Protein AF-A0A3B7MKJ9-F1 (afdb_monomer_lite)

Sequence (152 aa):
MIKIISVTDLSPLFNSGGRVRCEVSGMKNRIKIRQLQYENEAAQRLLEFLLQENVILKTRLAEALQETVFSADQMNTVEQYQEWLLQKDDVIGIMRQEAASLEKLLIKYMHDEGTMKMILHKQKKLRKDLKLLAIAFSDLRVKFNGFIETLY

Foldseek 3Di:
DDDDDDDDDDDPDDDPVPPVVVVVVVVVVVVVLVVLLVVLVVLLVLLVVLLVVLVVLVVLLVVLVVPFDDDPVLVVVSVVLVVVSVVLVVLSVVLNVLSVVLNVLSVVDDPDPVSVVVSVVSSVVSVVSSVVSVVVSVVSVVVSVVSSVVRD

Radius of gyration: 29.27 Å; chains: 1; bounding box: 54×33×111 Å

Secondary structure (DSSP, 8-state):
-PPP------------TTHHHHHHHHHHHHHHHHHHHHHHHHHHHHHHHHHHHHHHHHHHHHHHHHH-PPPHHHHHHHHHHHHHHHHHHHHHHHHHHHHHHHHHHHHT--S-HHHHHHHHHHHHHHHHHHHHHHHHHHHHHHHHHHHHHTT-

pLDDT: mean 84.41, std 19.38, range [30.38, 98.12]

Organism: NCBI:txid2315862

Structure (mmCIF, N/CA/C/O backbone):
data_AF-A0A3B7MKJ9-F1
#
_entry.id   AF-A0A3B7MKJ9-F1
#
loop_
_atom_site.group_PDB
_atom_site.id
_atom_site.type_symbol
_atom_site.label_atom_id
_atom_site.label_alt_id
_atom_site.label_comp_id
_atom_site.label_asym_id
_atom_site.label_entity_id
_atom_site.label_seq_id
_atom_site.pdbx_PDB_ins_code
_atom_site.Cartn_x
_atom_site.Cartn_y
_atom_site.Cartn_z
_atom_site.occupancy
_atom_site.B_iso_or_equiv
_atom_site.auth_seq_id
_atom_site.auth_comp_id
_atom_site.auth_asym_id
_atom_site.auth_atom_id
_atom_site.pdbx_PDB_model_num
ATOM 1 N N . MET A 1 1 ? 28.037 -23.347 -84.920 1.00 37.56 1 MET A N 1
ATOM 2 C CA . MET A 1 1 ? 28.860 -23.648 -83.728 1.00 37.56 1 MET A CA 1
ATOM 3 C C . MET A 1 1 ? 28.668 -22.529 -82.722 1.00 37.56 1 MET A C 1
ATOM 5 O O . MET A 1 1 ? 29.034 -21.402 -83.017 1.00 37.56 1 MET A O 1
ATOM 9 N N . ILE A 1 2 ? 28.037 -22.833 -81.590 1.00 30.38 2 ILE A N 1
ATOM 10 C CA . ILE A 1 2 ? 27.784 -21.906 -80.481 1.00 30.38 2 ILE A CA 1
ATOM 11 C C . ILE A 1 2 ? 28.906 -22.111 -79.457 1.00 30.38 2 ILE A C 1
ATOM 13 O O . ILE A 1 2 ? 29.168 -23.249 -79.072 1.00 30.38 2 ILE A O 1
ATOM 17 N N . LYS A 1 3 ? 29.572 -21.030 -79.032 1.00 39.53 3 LYS A N 1
ATOM 18 C CA . LYS A 1 3 ? 30.454 -21.024 -77.856 1.00 39.53 3 LYS A CA 1
ATOM 19 C C . LYS A 1 3 ? 29.703 -20.396 -76.685 1.00 39.53 3 LYS A C 1
ATOM 21 O O . LYS A 1 3 ? 29.189 -19.290 -76.802 1.00 39.53 3 LYS A O 1
ATOM 26 N N . ILE A 1 4 ? 29.660 -21.133 -75.581 1.00 42.09 4 ILE A N 1
ATOM 27 C CA . ILE A 1 4 ? 29.219 -20.696 -74.254 1.00 42.09 4 ILE A CA 1
ATOM 28 C C . ILE A 1 4 ? 30.455 -20.226 -73.478 1.00 42.09 4 ILE A C 1
ATOM 30 O O . ILE A 1 4 ? 31.492 -20.872 -73.595 1.00 42.09 4 ILE A O 1
ATOM 34 N N . ILE A 1 5 ? 30.308 -19.131 -72.723 1.00 37.97 5 ILE A N 1
ATOM 35 C CA . ILE A 1 5 ? 30.903 -18.696 -71.430 1.00 37.97 5 ILE A CA 1
ATOM 36 C C . ILE A 1 5 ? 30.362 -17.259 -71.252 1.00 37.97 5 ILE A C 1
ATOM 38 O O . ILE A 1 5 ? 30.298 -16.529 -72.233 1.00 37.97 5 ILE A O 1
ATOM 42 N N . SER A 1 6 ? 30.029 -16.698 -70.095 1.00 34.19 6 SER A N 1
ATOM 43 C CA . SER A 1 6 ? 29.599 -17.130 -68.765 1.00 34.19 6 SER A CA 1
ATOM 44 C C . SER A 1 6 ? 29.233 -15.822 -68.056 1.00 34.19 6 SER A C 1
ATOM 46 O O . SER A 1 6 ? 29.906 -14.810 -68.225 1.00 34.19 6 SER A O 1
ATOM 48 N N . VAL A 1 7 ? 28.160 -15.892 -67.279 1.00 50.09 7 VAL A N 1
ATOM 49 C CA . VAL A 1 7 ? 27.710 -14.995 -66.209 1.00 50.09 7 VAL A CA 1
ATOM 50 C C . VAL A 1 7 ? 28.829 -14.156 -65.571 1.00 50.09 7 VAL A C 1
ATOM 52 O O . VAL A 1 7 ? 29.629 -14.703 -64.822 1.00 50.09 7 VAL A O 1
ATOM 55 N N . THR A 1 8 ? 28.814 -12.842 -65.806 1.00 47.72 8 THR A N 1
ATOM 56 C CA . THR A 1 8 ? 29.167 -11.786 -64.836 1.00 47.72 8 THR A CA 1
ATOM 57 C C . THR A 1 8 ? 28.817 -10.427 -65.440 1.00 47.72 8 THR A C 1
ATOM 59 O O . THR A 1 8 ? 29.013 -10.221 -66.631 1.00 47.72 8 THR A O 1
ATOM 62 N N . ASP A 1 9 ? 28.311 -9.533 -64.595 1.00 43.19 9 ASP A N 1
ATOM 63 C CA . ASP A 1 9 ? 27.921 -8.145 -64.868 1.00 43.19 9 ASP A CA 1
ATOM 64 C C . ASP A 1 9 ? 26.561 -7.925 -65.531 1.00 43.19 9 ASP A C 1
ATOM 66 O O . ASP A 1 9 ? 26.420 -7.807 -66.742 1.00 43.19 9 ASP A O 1
ATOM 70 N N . LEU A 1 10 ? 25.544 -7.795 -64.676 1.00 44.00 10 LEU A N 1
ATOM 71 C CA . LEU A 1 10 ? 24.757 -6.562 -64.547 1.00 44.00 10 LEU A CA 1
ATOM 72 C C . LEU A 1 10 ? 23.690 -6.779 -63.472 1.00 44.00 10 LEU A C 1
ATOM 74 O O . LEU A 1 10 ? 22.650 -7.368 -63.751 1.00 44.00 10 LEU A O 1
ATOM 78 N N . SER A 1 11 ? 23.965 -6.319 -62.245 1.00 41.47 11 SER A N 1
ATOM 79 C CA . SER A 1 11 ? 22.997 -5.694 -61.316 1.00 41.47 11 SER A CA 1
ATOM 80 C C . SER A 1 11 ? 23.610 -5.529 -59.917 1.00 41.47 11 SER A C 1
ATOM 82 O O . SER A 1 11 ? 23.665 -6.501 -59.164 1.00 41.47 11 SER A O 1
ATOM 84 N N . PRO A 1 12 ? 24.005 -4.313 -59.497 1.00 50.56 12 PRO A N 1
ATOM 85 C CA . PRO A 1 12 ? 24.301 -4.014 -58.105 1.00 50.56 12 PRO A CA 1
ATOM 86 C C . PRO A 1 12 ? 23.132 -3.246 -57.477 1.00 50.56 12 PRO A C 1
ATOM 88 O O . PRO A 1 12 ? 23.280 -2.079 -57.146 1.00 50.56 12 PRO A O 1
ATOM 91 N N . LEU A 1 13 ? 21.949 -3.845 -57.322 1.00 42.44 13 LEU A N 1
ATOM 92 C CA . LEU A 1 13 ? 20.827 -3.171 -56.650 1.00 42.44 13 LEU A CA 1
ATOM 93 C C . LEU A 1 13 ? 19.868 -4.171 -56.005 1.00 42.44 13 LEU A C 1
ATOM 95 O O . LEU A 1 13 ? 18.736 -4.273 -56.432 1.00 42.44 13 LEU A O 1
ATOM 99 N N . PHE A 1 14 ? 20.280 -4.901 -54.970 1.00 43.56 14 PHE A N 1
ATOM 100 C CA . PHE A 1 14 ? 19.341 -5.382 -53.943 1.00 43.56 14 PHE A CA 1
ATOM 101 C C . PHE A 1 14 ? 20.122 -5.801 -52.695 1.00 43.56 14 PHE A C 1
ATOM 103 O O . PHE A 1 14 ? 20.454 -6.962 -52.489 1.00 43.56 14 PHE A O 1
ATOM 110 N N . ASN A 1 15 ? 20.427 -4.827 -51.837 1.00 46.09 15 ASN A N 1
ATOM 111 C CA . ASN A 1 15 ? 20.794 -5.103 -50.451 1.00 46.09 15 ASN A CA 1
ATOM 112 C C . ASN A 1 15 ? 20.144 -4.065 -49.524 1.00 46.09 15 ASN A C 1
ATOM 114 O O . ASN A 1 15 ? 20.783 -3.142 -49.030 1.00 46.09 15 ASN A O 1
ATOM 118 N N . SER A 1 16 ? 18.828 -4.190 -49.336 1.00 46.41 16 SER A N 1
ATOM 119 C CA . SER A 1 16 ? 18.010 -3.342 -48.451 1.00 46.41 16 SER A CA 1
ATOM 120 C C . SER A 1 16 ? 17.276 -4.137 -47.355 1.00 46.41 16 SER A C 1
ATOM 122 O O . SER A 1 16 ? 16.456 -3.583 -46.627 1.00 46.41 16 SER A O 1
ATOM 124 N N . GLY A 1 17 ? 17.604 -5.421 -47.156 1.00 43.38 17 GLY A N 1
ATOM 125 C CA . GLY A 1 17 ? 16.952 -6.281 -46.154 1.00 43.38 17 GLY A CA 1
ATOM 126 C C . GLY A 1 17 ? 17.436 -6.107 -44.704 1.00 43.38 17 GLY A C 1
ATOM 127 O O . GLY A 1 17 ? 16.746 -6.522 -43.774 1.00 43.38 17 GLY A O 1
ATOM 128 N N . GLY A 1 18 ? 18.605 -5.491 -44.486 1.00 41.00 18 GLY A N 1
ATOM 129 C CA . GLY A 1 18 ? 19.218 -5.367 -43.153 1.00 41.00 18 GLY A CA 1
ATOM 130 C C . GLY A 1 18 ? 18.791 -4.134 -42.348 1.00 41.00 18 GLY A C 1
ATOM 131 O O . GLY A 1 18 ? 18.750 -4.185 -41.121 1.00 41.00 18 GLY A O 1
ATOM 132 N N . ARG A 1 19 ? 18.434 -3.027 -43.014 1.00 41.12 19 ARG A N 1
ATOM 133 C CA . ARG A 1 19 ? 18.184 -1.737 -42.341 1.00 41.12 19 ARG A CA 1
ATOM 134 C C . ARG A 1 19 ? 16.771 -1.646 -41.736 1.00 41.12 19 ARG A C 1
ATOM 136 O O . ARG A 1 19 ? 16.610 -1.166 -40.620 1.00 41.12 19 ARG A O 1
ATOM 143 N N . VAL A 1 20 ? 15.774 -2.243 -42.395 1.00 49.28 20 VAL A N 1
ATOM 144 C CA . VAL A 1 20 ? 14.360 -2.221 -41.961 1.00 49.28 20 VAL A CA 1
ATOM 145 C C . VAL A 1 20 ? 14.120 -3.035 -40.678 1.00 49.28 20 VAL A C 1
ATOM 147 O O . VAL A 1 20 ? 13.295 -2.673 -39.841 1.00 49.28 20 VAL A O 1
ATOM 150 N N . ARG A 1 21 ? 14.863 -4.132 -40.464 1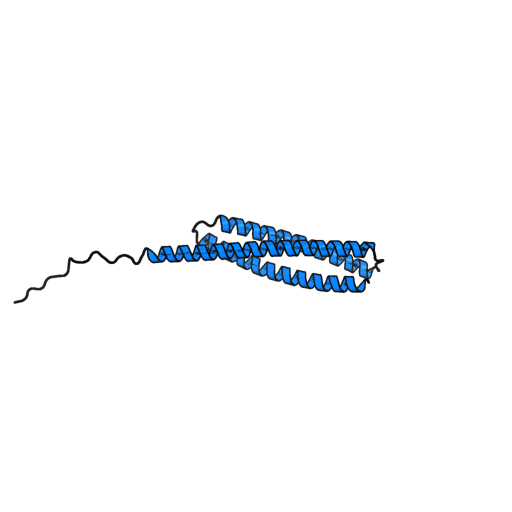.00 44.53 21 ARG A N 1
ATOM 151 C CA . ARG A 1 21 ? 14.653 -5.023 -39.307 1.00 44.53 21 ARG A CA 1
ATOM 152 C C . ARG A 1 21 ? 15.090 -4.379 -37.978 1.00 44.53 21 ARG A C 1
ATOM 154 O O . ARG A 1 21 ? 14.457 -4.617 -36.948 1.00 44.53 21 ARG A O 1
ATOM 161 N N . CYS A 1 22 ? 16.118 -3.529 -38.003 1.00 49.25 22 CYS A N 1
ATOM 162 C CA . CYS A 1 22 ? 16.617 -2.814 -36.823 1.00 49.25 22 CYS A CA 1
ATOM 163 C C . CYS A 1 22 ? 15.698 -1.652 -36.406 1.00 49.25 22 CYS A C 1
ATOM 165 O O . CYS A 1 22 ? 15.454 -1.459 -35.213 1.00 49.25 22 CYS A O 1
ATOM 167 N N . GLU A 1 23 ? 15.120 -0.929 -37.368 1.00 47.19 23 GLU A N 1
ATOM 168 C CA . GLU A 1 23 ? 14.218 0.204 -37.104 1.00 47.19 23 GLU A CA 1
ATOM 169 C C . GLU A 1 23 ? 12.887 -0.245 -36.478 1.00 47.19 23 GLU A C 1
ATOM 171 O O . GLU A 1 23 ? 12.421 0.338 -35.494 1.00 47.19 23 GLU A O 1
ATOM 176 N N . VAL A 1 24 ? 12.317 -1.354 -36.966 1.00 56.28 24 VAL A N 1
ATOM 177 C CA . VAL A 1 24 ? 11.072 -1.927 -36.423 1.00 56.28 24 VAL A CA 1
ATOM 178 C C . VAL A 1 24 ? 11.267 -2.464 -34.996 1.00 56.28 24 VAL A C 1
ATOM 180 O O . VAL A 1 24 ? 10.375 -2.333 -34.154 1.00 56.28 24 VAL A O 1
ATOM 183 N N . SER A 1 25 ? 12.435 -3.041 -34.691 1.00 59.81 25 SER A N 1
ATOM 184 C CA . SER A 1 25 ? 12.782 -3.512 -33.340 1.00 59.81 25 SER A CA 1
ATOM 185 C C . SER A 1 25 ? 12.908 -2.350 -32.341 1.00 59.81 25 SER A C 1
ATOM 187 O O . SER A 1 25 ? 12.345 -2.392 -31.243 1.00 59.81 25 SER A O 1
ATOM 189 N N . GLY A 1 26 ? 13.557 -1.255 -32.753 1.00 62.97 26 GLY A N 1
ATOM 190 C CA . GLY A 1 26 ? 13.694 -0.043 -31.943 1.00 62.97 26 GLY A CA 1
ATOM 191 C C . GLY A 1 26 ? 12.355 0.624 -31.606 1.00 62.97 26 GLY A C 1
ATOM 192 O O . GLY A 1 26 ? 12.141 1.018 -30.457 1.00 62.97 26 GLY A O 1
ATOM 193 N N . MET A 1 27 ? 11.421 0.705 -32.562 1.00 61.53 27 MET A N 1
ATOM 194 C CA . MET A 1 27 ? 10.082 1.268 -32.316 1.00 61.53 27 MET A CA 1
ATOM 195 C C . MET A 1 27 ? 9.252 0.424 -31.343 1.00 61.53 27 MET A C 1
ATOM 197 O O . MET A 1 27 ? 8.644 0.977 -30.424 1.00 61.53 27 MET A O 1
ATOM 201 N N . LYS A 1 28 ? 9.263 -0.909 -31.485 1.00 70.62 28 LYS A N 1
ATOM 202 C CA . LYS A 1 28 ? 8.544 -1.820 -30.575 1.00 70.62 28 LYS A CA 1
ATOM 203 C C . LYS A 1 28 ? 9.016 -1.674 -29.127 1.00 70.62 28 LYS A C 1
ATOM 205 O O . LYS A 1 28 ? 8.192 -1.642 -28.213 1.00 70.62 28 LYS A O 1
ATOM 210 N N . ASN A 1 29 ? 10.323 -1.517 -28.916 1.00 74.94 29 ASN A N 1
ATOM 211 C CA . ASN A 1 29 ? 10.882 -1.315 -27.579 1.00 74.94 29 ASN A CA 1
ATOM 212 C C . ASN A 1 29 ? 10.481 0.038 -26.981 1.00 74.94 29 ASN A C 1
ATOM 214 O O . ASN A 1 29 ? 10.122 0.092 -25.809 1.00 74.94 29 ASN A O 1
ATOM 218 N N . ARG A 1 30 ? 10.443 1.114 -27.777 1.00 76.38 30 ARG A N 1
ATOM 219 C CA . ARG A 1 30 ? 9.989 2.435 -27.301 1.00 76.38 30 ARG A CA 1
ATOM 220 C C . ARG A 1 30 ? 8.524 2.431 -26.864 1.00 76.38 30 ARG A C 1
ATOM 222 O O . ARG A 1 30 ? 8.212 2.979 -25.811 1.00 76.38 30 ARG A O 1
ATOM 229 N N . ILE A 1 31 ? 7.642 1.789 -27.632 1.00 81.44 31 ILE A N 1
ATOM 230 C CA . ILE A 1 31 ? 6.221 1.642 -27.270 1.00 81.44 31 ILE A CA 1
ATOM 231 C C . ILE A 1 31 ? 6.090 0.847 -25.965 1.00 81.44 31 ILE A C 1
ATOM 233 O O . ILE A 1 31 ? 5.366 1.247 -25.057 1.00 81.44 31 ILE A O 1
ATOM 237 N N . LYS A 1 32 ? 6.848 -0.246 -25.839 1.00 86.50 32 LYS A N 1
ATOM 238 C CA . LYS A 1 32 ? 6.842 -1.093 -24.645 1.00 86.50 32 LYS A CA 1
ATOM 239 C C . LYS A 1 32 ? 7.351 -0.365 -23.398 1.00 86.50 32 LYS A C 1
ATOM 241 O O . LYS A 1 32 ? 6.766 -0.534 -22.337 1.00 86.50 32 LYS A O 1
ATOM 246 N N . ILE A 1 33 ? 8.396 0.453 -23.510 1.00 87.44 33 ILE A N 1
ATOM 247 C CA . ILE A 1 33 ? 8.899 1.262 -22.388 1.00 87.44 33 ILE A CA 1
ATOM 248 C C . ILE A 1 33 ? 7.866 2.299 -21.952 1.00 87.44 33 ILE A C 1
ATOM 250 O O . ILE A 1 33 ? 7.598 2.392 -20.759 1.00 87.44 33 ILE A O 1
ATOM 254 N N . ARG A 1 34 ? 7.229 3.012 -22.891 1.00 89.06 34 ARG A N 1
ATOM 255 C CA . ARG A 1 34 ? 6.150 3.952 -22.541 1.00 89.06 34 ARG A CA 1
ATOM 256 C C . ARG A 1 34 ? 5.008 3.257 -21.814 1.00 89.06 34 ARG A C 1
ATOM 258 O O . ARG A 1 34 ? 4.539 3.756 -20.801 1.00 89.06 34 ARG A O 1
ATOM 265 N N . GLN A 1 35 ? 4.601 2.081 -22.289 1.00 92.00 35 GLN A N 1
ATOM 266 C CA . GLN A 1 35 ? 3.580 1.287 -21.611 1.00 92.00 35 GLN A CA 1
ATOM 267 C C . GLN A 1 35 ? 3.983 0.963 -20.163 1.00 92.00 35 GLN A C 1
ATOM 269 O O . GLN A 1 35 ? 3.181 1.119 -19.249 1.00 92.00 35 GLN A O 1
ATOM 274 N N . LEU A 1 36 ? 5.234 0.553 -19.937 1.00 93.12 36 LEU A N 1
ATOM 275 C CA . LEU A 1 36 ? 5.739 0.266 -18.592 1.00 93.12 36 LEU A CA 1
ATOM 276 C C . LEU A 1 36 ? 5.794 1.519 -17.706 1.00 93.12 36 LEU A C 1
ATOM 278 O O . LEU A 1 36 ? 5.507 1.417 -16.518 1.00 93.12 36 LEU A O 1
ATOM 282 N N . GLN A 1 37 ? 6.118 2.684 -18.272 1.00 93.38 37 GLN A N 1
ATOM 283 C CA . GLN A 1 37 ? 6.074 3.965 -17.561 1.00 93.38 37 GLN A CA 1
ATOM 284 C C . GLN A 1 37 ? 4.649 4.291 -17.108 1.00 93.38 37 GLN A C 1
ATOM 286 O O . GLN A 1 37 ? 4.432 4.476 -15.915 1.00 93.38 37 GLN A O 1
ATOM 291 N N . TYR A 1 38 ? 3.669 4.240 -18.015 1.00 95.00 38 TYR A N 1
ATOM 292 C CA . TYR A 1 38 ? 2.266 4.494 -17.670 1.00 95.00 38 TYR A CA 1
ATOM 293 C C . TYR A 1 38 ? 1.739 3.549 -16.592 1.00 95.00 38 TYR A C 1
ATOM 295 O O . TYR A 1 38 ? 1.007 3.961 -15.692 1.00 95.00 38 TYR A O 1
ATOM 303 N N . GLU A 1 39 ? 2.104 2.272 -16.662 1.00 95.25 39 GLU A N 1
ATOM 304 C CA . GLU A 1 39 ? 1.709 1.312 -15.639 1.00 95.25 39 GLU A CA 1
ATOM 305 C C . GLU A 1 39 ? 2.389 1.567 -14.292 1.00 95.25 39 GLU A C 1
ATOM 307 O O . GLU A 1 39 ? 1.750 1.402 -13.255 1.00 95.25 39 GLU A O 1
ATOM 312 N N . ASN A 1 40 ? 3.666 1.956 -14.286 1.00 96.25 40 ASN A N 1
ATOM 313 C CA . ASN A 1 40 ? 4.374 2.296 -13.054 1.00 96.25 40 ASN A CA 1
ATOM 314 C C . ASN A 1 40 ? 3.801 3.569 -12.410 1.00 96.25 40 ASN A C 1
ATOM 316 O O . ASN A 1 40 ? 3.609 3.613 -11.199 1.00 96.25 40 ASN A O 1
ATOM 320 N N . GLU A 1 41 ? 3.439 4.569 -13.212 1.00 96.06 41 GLU A N 1
ATOM 321 C CA . GLU A 1 41 ? 2.726 5.755 -12.731 1.00 96.06 41 GLU A CA 1
ATOM 322 C C . GLU A 1 41 ? 1.346 5.393 -12.157 1.00 96.06 41 GLU A C 1
ATOM 324 O O . GLU A 1 41 ? 0.948 5.892 -11.105 1.00 96.06 41 GLU A O 1
ATOM 329 N N . ALA A 1 42 ? 0.599 4.502 -12.819 1.00 96.75 42 ALA A N 1
ATOM 330 C CA . ALA A 1 42 ? -0.683 4.018 -12.306 1.00 96.75 42 ALA A CA 1
ATOM 331 C C . ALA A 1 42 ? -0.520 3.264 -10.976 1.00 96.75 42 ALA A C 1
ATOM 333 O O . ALA A 1 42 ? -1.317 3.458 -10.059 1.00 96.75 42 ALA A O 1
ATOM 334 N N . ALA A 1 43 ? 0.535 2.457 -10.851 1.00 97.50 43 ALA A N 1
ATOM 335 C CA . ALA A 1 43 ? 0.912 1.795 -9.609 1.00 97.50 43 ALA A CA 1
ATOM 336 C C . ALA A 1 43 ? 1.212 2.797 -8.485 1.00 97.50 43 ALA A C 1
ATOM 338 O O . ALA A 1 43 ? 0.703 2.639 -7.378 1.00 97.50 43 ALA A O 1
ATOM 339 N N . GLN A 1 44 ? 1.988 3.847 -8.763 1.00 97.44 44 GLN A N 1
ATOM 340 C CA . GLN A 1 44 ? 2.285 4.900 -7.788 1.00 97.44 44 GLN A CA 1
ATOM 341 C C . GLN A 1 44 ? 1.016 5.620 -7.321 1.00 97.44 44 GLN A C 1
ATOM 343 O O . GLN A 1 44 ? 0.840 5.815 -6.120 1.00 97.44 44 GLN A O 1
ATOM 348 N N . ARG A 1 45 ? 0.103 5.954 -8.243 1.00 98.06 45 ARG A N 1
ATOM 349 C CA . ARG A 1 45 ? -1.194 6.559 -7.894 1.00 98.06 45 ARG A CA 1
ATOM 350 C C . ARG A 1 45 ? -2.041 5.644 -7.013 1.00 98.06 45 ARG A C 1
ATOM 352 O O . ARG A 1 45 ? -2.636 6.117 -6.052 1.00 98.06 45 ARG A O 1
ATOM 359 N N . LEU A 1 46 ? -2.078 4.344 -7.311 1.00 97.50 46 LEU A N 1
ATOM 360 C CA . LEU A 1 46 ? -2.796 3.375 -6.482 1.00 97.50 46 LEU A CA 1
ATOM 361 C C . LEU A 1 46 ? -2.192 3.272 -5.075 1.00 97.50 46 LEU A C 1
ATOM 363 O O . LEU A 1 46 ? -2.932 3.237 -4.101 1.00 97.50 46 LEU A O 1
ATOM 367 N N . LEU A 1 47 ? -0.863 3.239 -4.955 1.00 98.06 47 LEU A N 1
ATOM 368 C CA . LEU A 1 47 ? -0.190 3.199 -3.653 1.00 98.06 47 LEU A CA 1
ATOM 369 C C . LEU A 1 47 ? -0.473 4.452 -2.819 1.00 98.06 47 LEU A C 1
ATOM 371 O O . LEU A 1 47 ? -0.684 4.340 -1.617 1.00 98.06 47 LEU A O 1
ATOM 375 N N . GLU A 1 48 ? -0.502 5.626 -3.451 1.00 97.81 48 GLU A N 1
ATOM 376 C CA . GLU A 1 48 ? -0.866 6.878 -2.784 1.00 97.81 48 GLU A CA 1
ATOM 377 C C . GLU A 1 48 ? -2.324 6.853 -2.308 1.00 97.81 48 GLU A C 1
ATOM 379 O O . GLU A 1 48 ? -2.601 7.180 -1.159 1.00 97.81 48 GLU A O 1
ATOM 384 N N . PHE A 1 49 ? -3.246 6.378 -3.150 1.00 97.50 49 PHE A N 1
ATOM 385 C CA . PHE A 1 49 ? -4.643 6.185 -2.760 1.00 97.50 49 PHE A CA 1
ATOM 386 C C . PHE A 1 49 ? -4.780 5.245 -1.552 1.00 97.50 49 PHE A C 1
ATOM 388 O O . PHE A 1 49 ? -5.458 5.579 -0.585 1.00 97.50 49 PHE A O 1
ATOM 395 N N . LEU A 1 50 ? -4.105 4.090 -1.569 1.00 97.88 50 LEU A N 1
ATOM 396 C CA . LEU A 1 50 ? -4.143 3.135 -0.456 1.00 97.88 50 LEU A CA 1
ATOM 397 C C . LEU A 1 50 ? -3.567 3.726 0.837 1.00 97.88 50 LEU A C 1
ATOM 399 O O . LEU A 1 50 ? -4.073 3.437 1.917 1.00 97.88 50 LEU A O 1
ATOM 403 N N . LEU A 1 51 ? -2.531 4.563 0.736 1.00 97.50 51 LEU A N 1
ATOM 404 C CA . LEU A 1 51 ? -1.965 5.260 1.887 1.00 97.50 51 LEU A CA 1
ATOM 405 C C . LEU A 1 51 ? -2.971 6.243 2.495 1.00 97.50 51 LEU A C 1
ATOM 407 O O . LEU A 1 51 ? -3.150 6.26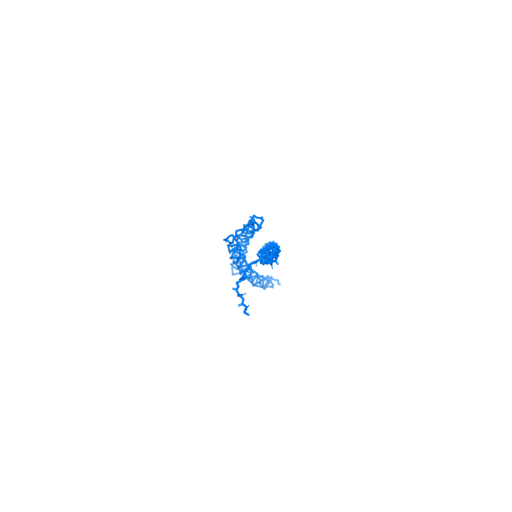4 3.710 1.00 97.50 51 LEU A O 1
ATOM 411 N N . GLN A 1 52 ? -3.643 7.031 1.655 1.00 98.00 52 GLN A N 1
ATOM 412 C CA . GLN A 1 52 ? -4.665 7.983 2.094 1.00 98.00 52 GLN A CA 1
ATOM 413 C C . GLN A 1 52 ? -5.849 7.271 2.749 1.00 98.00 52 GLN A C 1
ATOM 415 O O . GLN A 1 52 ? -6.266 7.656 3.839 1.00 98.00 52 GLN A O 1
ATOM 420 N N . GLU A 1 53 ? -6.335 6.186 2.146 1.00 97.31 53 GLU A N 1
ATOM 421 C CA . GLU A 1 53 ? -7.375 5.352 2.753 1.00 97.31 53 GLU A CA 1
ATOM 422 C C . GLU A 1 53 ? -6.922 4.790 4.108 1.00 97.31 53 GLU A C 1
ATOM 424 O O . GLU A 1 53 ? -7.698 4.788 5.058 1.00 97.31 53 GLU A O 1
ATOM 429 N N . ASN A 1 54 ? -5.663 4.352 4.241 1.00 97.75 54 ASN A N 1
ATOM 430 C CA . ASN A 1 54 ? -5.138 3.855 5.516 1.00 97.75 54 ASN A CA 1
ATOM 431 C C . ASN A 1 54 ? -5.155 4.950 6.594 1.00 97.75 54 ASN A C 1
ATOM 433 O O . ASN A 1 54 ? -5.569 4.716 7.728 1.00 97.75 54 ASN A O 1
ATOM 437 N N . VAL A 1 55 ? -4.761 6.175 6.230 1.00 98.12 55 VAL A N 1
ATOM 438 C CA . VAL A 1 55 ? -4.860 7.339 7.121 1.00 98.12 55 VAL A CA 1
ATOM 439 C C . VAL A 1 55 ? -6.303 7.561 7.572 1.00 98.12 55 VAL A C 1
ATOM 441 O O . VAL A 1 55 ? -6.530 7.692 8.770 1.00 98.12 55 VAL A O 1
ATOM 444 N N . ILE A 1 56 ? -7.274 7.508 6.657 1.00 97.88 56 ILE A N 1
ATOM 445 C CA . ILE A 1 56 ? -8.698 7.653 6.991 1.00 97.88 56 ILE A CA 1
ATOM 446 C C . ILE A 1 56 ? -9.152 6.571 7.983 1.00 97.88 56 ILE A C 1
ATOM 448 O O . ILE A 1 56 ? -9.833 6.887 8.958 1.00 97.88 56 ILE A O 1
ATOM 452 N N . LEU A 1 57 ? -8.766 5.305 7.785 1.00 97.88 57 LEU A N 1
ATOM 453 C CA . LEU A 1 57 ? -9.121 4.223 8.714 1.00 97.88 57 LEU A CA 1
ATOM 454 C C . LEU A 1 57 ? -8.514 4.430 10.107 1.00 97.88 57 LEU A C 1
ATOM 456 O O . LEU A 1 57 ? -9.207 4.244 11.106 1.00 97.88 57 LEU A O 1
ATOM 460 N N . LYS A 1 58 ? -7.252 4.868 10.188 1.00 98.00 58 LYS A N 1
ATOM 461 C CA . LYS A 1 58 ? -6.601 5.197 11.467 1.00 98.00 58 LYS A CA 1
ATOM 462 C C . LYS A 1 58 ? -7.291 6.357 12.179 1.00 98.00 58 LYS A C 1
ATOM 464 O O . LYS A 1 58 ? -7.499 6.278 13.386 1.00 98.00 58 LYS A O 1
ATOM 469 N N . THR A 1 59 ? -7.682 7.399 11.444 1.00 97.56 59 THR A N 1
ATOM 470 C CA . THR A 1 59 ? -8.440 8.525 12.003 1.00 97.56 59 THR A CA 1
ATOM 471 C C . THR A 1 59 ? -9.776 8.057 12.570 1.00 97.56 59 THR A C 1
ATOM 473 O O . THR A 1 59 ? -10.058 8.327 13.731 1.00 97.56 59 THR A O 1
ATOM 476 N N . ARG A 1 60 ? -10.543 7.261 11.815 1.00 96.50 60 ARG A N 1
ATOM 477 C CA . ARG A 1 60 ? -11.825 6.712 12.288 1.00 96.50 60 ARG A CA 1
ATOM 478 C C . ARG A 1 60 ? -11.673 5.823 13.522 1.00 96.50 60 ARG A C 1
ATOM 480 O O . ARG A 1 60 ? -12.523 5.844 14.404 1.00 96.50 60 ARG A O 1
ATOM 487 N N . LEU A 1 61 ? -10.595 5.043 13.602 1.00 96.19 61 LEU A N 1
ATOM 488 C CA . LEU A 1 61 ? -10.309 4.228 14.784 1.00 96.19 61 LEU A CA 1
ATOM 489 C C . LEU A 1 61 ? -9.998 5.098 16.009 1.00 96.19 61 LEU A C 1
ATOM 491 O O . LEU A 1 61 ? -10.429 4.781 17.114 1.00 96.19 61 LEU A O 1
ATOM 495 N N . ALA A 1 62 ? -9.268 6.199 15.812 1.00 95.75 62 ALA A N 1
ATOM 496 C CA . ALA A 1 62 ? -8.967 7.159 16.868 1.00 95.75 62 ALA A CA 1
ATOM 497 C C . ALA A 1 62 ? -10.217 7.919 17.344 1.00 95.75 62 ALA A C 1
ATOM 499 O O . ALA A 1 62 ? -10.352 8.157 18.540 1.00 95.75 62 ALA A O 1
ATOM 500 N N . GLU A 1 63 ? -11.131 8.265 16.435 1.00 94.69 63 GLU A N 1
ATOM 501 C CA . GLU A 1 63 ? -12.434 8.861 16.764 1.00 94.69 63 GLU A CA 1
ATOM 502 C C . GLU A 1 63 ? -13.289 7.889 17.588 1.00 94.69 63 GLU A C 1
ATOM 504 O O . GLU A 1 63 ? -13.742 8.237 18.676 1.00 94.69 63 GLU A O 1
ATOM 509 N N . ALA A 1 64 ? -13.410 6.630 17.151 1.00 92.81 64 ALA A N 1
ATOM 510 C CA . ALA A 1 64 ? -14.151 5.607 17.890 1.00 92.81 64 ALA A CA 1
ATOM 511 C C . ALA A 1 64 ? -13.609 5.410 19.319 1.00 92.81 64 ALA A C 1
ATOM 513 O O . ALA A 1 64 ? -14.389 5.279 20.262 1.00 92.81 64 ALA A O 1
ATOM 514 N N . LEU A 1 65 ? -12.279 5.452 19.489 1.00 92.69 65 LEU A N 1
ATOM 515 C CA . LEU A 1 65 ? -11.607 5.399 20.793 1.00 92.69 65 LEU A CA 1
ATOM 516 C C . LEU A 1 65 ? -11.957 6.569 21.726 1.00 92.69 65 LEU A C 1
ATOM 518 O O . LEU A 1 65 ? -11.876 6.413 22.942 1.00 92.69 65 LEU A O 1
ATOM 522 N N . GLN A 1 66 ? -12.314 7.732 21.181 1.00 92.00 66 GLN A N 1
ATOM 523 C CA . GLN A 1 66 ? -12.695 8.908 21.968 1.00 92.00 66 GLN A CA 1
ATOM 524 C C . GLN A 1 66 ? -14.180 8.900 22.343 1.00 92.00 66 GLN A C 1
ATOM 526 O O . GLN A 1 66 ? -14.542 9.396 23.408 1.00 92.00 66 GLN A O 1
ATOM 531 N N . GLU A 1 67 ? -15.032 8.353 21.476 1.00 89.19 67 GLU A N 1
ATOM 532 C CA . GLU A 1 67 ? -16.491 8.421 21.616 1.00 89.19 67 GLU A CA 1
ATOM 533 C C . GLU A 1 67 ? -17.096 7.222 22.362 1.00 89.19 67 GLU A C 1
ATOM 535 O O . GLU A 1 67 ? -18.195 7.331 22.905 1.00 89.19 67 GLU A O 1
ATOM 540 N N . THR A 1 68 ? -16.396 6.083 22.410 1.00 87.62 68 THR A N 1
ATOM 541 C CA . THR A 1 68 ? -16.956 4.808 22.889 1.00 87.62 68 THR A CA 1
ATOM 542 C C . THR A 1 68 ? -16.207 4.266 24.106 1.00 87.62 68 THR A C 1
ATOM 544 O O . THR A 1 68 ? -14.983 4.336 24.193 1.00 87.62 68 THR A O 1
ATOM 547 N N . VAL A 1 69 ? -16.938 3.665 25.052 1.00 88.62 69 VAL A N 1
ATOM 548 C CA . VAL A 1 69 ? -16.343 2.875 26.142 1.00 88.62 69 VAL A CA 1
ATOM 549 C C . VAL A 1 69 ? -16.211 1.428 25.681 1.00 88.62 69 VAL A C 1
ATOM 551 O O . VAL A 1 69 ? -17.210 0.759 25.424 1.00 88.62 69 VAL A O 1
ATOM 554 N N . PHE A 1 70 ? -14.979 0.937 25.591 1.00 90.19 70 PHE A N 1
ATOM 555 C CA . PHE A 1 70 ? -14.687 -0.406 25.096 1.00 90.19 70 PHE A CA 1
ATOM 556 C C . PHE A 1 70 ? -14.689 -1.427 26.233 1.00 90.19 70 PHE A C 1
ATOM 558 O O . PHE A 1 70 ? -14.099 -1.212 27.293 1.00 90.19 70 PHE A O 1
ATOM 565 N N . SER A 1 71 ? -15.305 -2.582 25.989 1.00 91.94 71 SER A N 1
ATOM 566 C CA . SER A 1 71 ? -15.014 -3.788 26.769 1.00 91.94 71 SER A CA 1
ATOM 567 C C . SER A 1 71 ? -13.587 -4.279 26.493 1.00 91.94 71 SER A C 1
ATOM 569 O O . SER A 1 71 ? -12.982 -3.926 25.479 1.00 91.94 71 SER A O 1
ATOM 571 N N . ALA A 1 72 ? -13.050 -5.136 27.366 1.00 91.75 72 ALA A N 1
ATOM 572 C CA . ALA A 1 72 ? -11.709 -5.701 27.191 1.00 91.75 72 ALA A CA 1
ATOM 573 C C . ALA A 1 72 ? -11.544 -6.425 25.838 1.00 91.75 72 ALA A C 1
ATOM 575 O O . ALA A 1 72 ? -10.533 -6.250 25.161 1.00 91.75 72 ALA A O 1
ATOM 576 N N . ASP A 1 73 ? -12.561 -7.172 25.400 1.00 91.06 73 ASP A N 1
ATOM 577 C CA . ASP A 1 73 ? -12.529 -7.894 24.123 1.00 91.06 73 ASP A CA 1
ATOM 578 C C . ASP A 1 73 ? -12.552 -6.946 22.913 1.00 91.06 73 ASP A C 1
ATOM 580 O O . ASP A 1 73 ? -11.839 -7.157 21.925 1.00 91.06 73 ASP A O 1
ATOM 584 N N . GLN A 1 74 ? -13.328 -5.861 22.989 1.00 92.12 74 GLN A N 1
ATOM 585 C CA . GLN A 1 74 ? -13.334 -4.846 21.935 1.00 92.12 74 GLN A CA 1
ATOM 586 C C . GLN A 1 74 ? -12.016 -4.063 21.912 1.00 92.12 74 GLN A C 1
ATOM 588 O O . GLN A 1 74 ? -11.525 -3.753 20.830 1.00 92.12 74 GLN A O 1
ATOM 593 N N . MET A 1 75 ? -11.402 -3.804 23.071 1.00 94.50 75 MET A N 1
ATOM 594 C CA . MET A 1 75 ? -10.095 -3.146 23.152 1.00 94.50 75 MET A CA 1
ATOM 595 C C . MET A 1 75 ? -9.000 -3.983 22.477 1.00 94.50 75 MET A C 1
ATOM 597 O O . MET A 1 75 ? -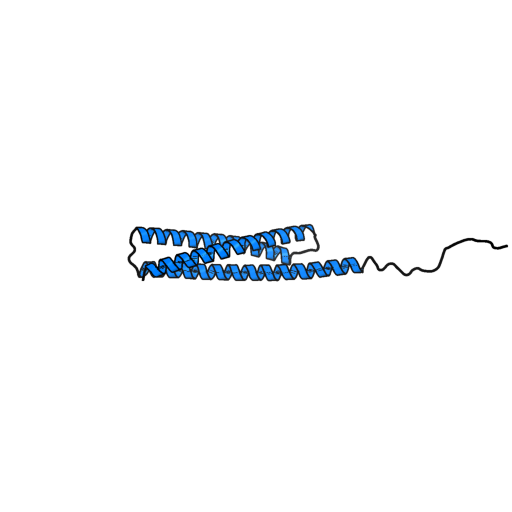8.261 -3.463 21.645 1.00 94.50 75 MET A O 1
ATOM 601 N N . ASN A 1 76 ? -8.971 -5.298 22.722 1.00 94.44 76 ASN A N 1
ATOM 602 C CA . ASN A 1 76 ? -8.064 -6.215 22.017 1.00 94.44 76 ASN A CA 1
ATOM 603 C C . ASN A 1 76 ? -8.257 -6.153 20.491 1.00 94.44 76 ASN A C 1
ATOM 605 O O . ASN A 1 76 ? -7.301 -6.218 19.717 1.00 94.44 76 ASN A O 1
ATOM 609 N N . THR A 1 77 ? -9.507 -6.010 20.046 1.00 94.75 77 THR A N 1
ATOM 610 C CA . THR A 1 77 ? -9.837 -5.877 18.621 1.00 94.75 77 THR A CA 1
ATOM 611 C C . THR A 1 77 ? -9.329 -4.548 18.049 1.00 94.75 77 THR A C 1
ATOM 613 O O . THR A 1 77 ? -8.790 -4.523 16.942 1.00 94.75 77 THR A O 1
ATOM 616 N N . VAL A 1 78 ? -9.438 -3.448 18.801 1.00 95.94 78 VAL A N 1
ATOM 617 C CA . VAL A 1 78 ? -8.878 -2.144 18.412 1.00 95.94 78 VAL A CA 1
ATOM 618 C C . VAL A 1 78 ? -7.362 -2.217 18.258 1.00 95.94 78 VAL A C 1
ATOM 620 O O . VAL A 1 78 ? -6.840 -1.782 17.231 1.00 95.94 78 VAL A O 1
ATOM 623 N N . GLU A 1 79 ? -6.657 -2.795 19.231 1.00 95.81 79 GLU A N 1
ATOM 624 C CA . GLU A 1 79 ? -5.199 -2.970 19.171 1.00 95.81 79 GLU A CA 1
ATOM 625 C C . GLU A 1 79 ? -4.784 -3.794 17.947 1.00 95.81 79 GLU A C 1
ATOM 627 O O . GLU A 1 79 ? -3.853 -3.432 17.224 1.00 95.81 79 GLU A O 1
ATOM 632 N N . GLN A 1 80 ? -5.532 -4.856 17.641 1.00 97.12 80 GLN A N 1
ATOM 633 C CA . GLN A 1 80 ? -5.300 -5.655 16.442 1.00 97.12 80 GLN A CA 1
ATOM 634 C C . GLN A 1 80 ? -5.479 -4.841 15.149 1.00 97.12 80 GLN A C 1
ATOM 636 O O . GLN A 1 80 ? -4.672 -4.975 14.225 1.00 97.12 80 GLN A O 1
ATOM 641 N N . TYR A 1 81 ? -6.498 -3.979 15.066 1.00 97.44 81 TYR A N 1
ATOM 642 C CA . TYR A 1 81 ? -6.660 -3.088 13.916 1.00 97.44 81 TYR A CA 1
ATOM 643 C C . TYR A 1 81 ? -5.532 -2.060 13.812 1.00 97.44 81 TYR A C 1
ATOM 645 O O . TYR A 1 81 ? -5.059 -1.819 12.702 1.00 97.44 81 TYR A O 1
ATOM 653 N N . GLN A 1 82 ? -5.068 -1.489 14.927 1.00 96.75 82 GLN A N 1
ATOM 654 C CA . GLN A 1 82 ? -3.916 -0.581 14.920 1.00 96.75 82 GLN A CA 1
ATOM 655 C C . GLN A 1 82 ? -2.676 -1.270 14.342 1.00 96.75 82 GLN A C 1
ATOM 657 O O . GLN A 1 82 ? -2.058 -0.740 13.419 1.00 96.75 82 GLN A O 1
ATOM 662 N N . GLU A 1 83 ? -2.371 -2.481 14.810 1.00 97.69 83 GLU A N 1
ATOM 663 C CA . GLU A 1 83 ? -1.250 -3.281 14.313 1.00 97.69 83 GLU A CA 1
ATOM 664 C C . GLU A 1 83 ? -1.381 -3.565 12.807 1.00 97.69 83 GLU A C 1
ATOM 666 O O . GLU A 1 83 ? -0.451 -3.336 12.032 1.00 97.69 83 GLU A O 1
ATOM 671 N N . TRP A 1 84 ? -2.556 -4.002 12.342 1.00 97.81 84 TRP A N 1
ATOM 672 C CA . TRP A 1 84 ? -2.769 -4.261 10.915 1.00 97.81 84 TRP A CA 1
ATOM 673 C C . TRP A 1 84 ? -2.636 -3.011 10.044 1.00 97.81 84 TRP A C 1
ATOM 675 O O . TRP A 1 84 ? -2.128 -3.112 8.924 1.00 97.81 84 TRP A O 1
ATOM 685 N N . LEU A 1 85 ? -3.091 -1.852 10.523 1.00 97.50 85 LEU A N 1
ATOM 686 C CA . LEU A 1 85 ? -2.987 -0.585 9.797 1.00 97.50 85 LEU A CA 1
ATOM 687 C C . LEU A 1 85 ? -1.527 -0.112 9.713 1.00 97.50 85 LEU A C 1
ATOM 689 O O . LEU A 1 85 ? -1.097 0.298 8.632 1.00 97.50 85 LEU A O 1
ATOM 693 N N . LEU A 1 86 ? -0.746 -0.263 10.789 1.0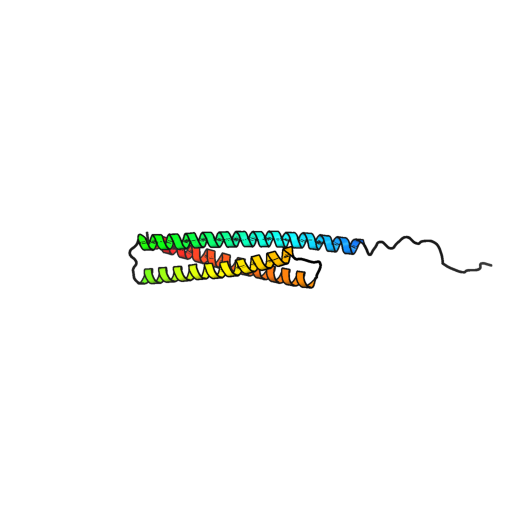0 97.50 86 LEU A N 1
ATOM 694 C CA . LEU A 1 86 ? 0.698 0.011 10.795 1.00 97.50 86 LEU A CA 1
ATOM 695 C C . LEU A 1 86 ? 1.446 -0.895 9.811 1.00 97.50 86 LEU A C 1
ATOM 697 O O . LEU A 1 86 ? 2.172 -0.411 8.944 1.00 97.50 86 LEU A O 1
ATOM 701 N N . GLN A 1 87 ? 1.178 -2.202 9.841 1.00 96.94 87 GLN A N 1
ATOM 702 C CA . GLN A 1 87 ? 1.765 -3.142 8.882 1.00 96.94 87 GLN A CA 1
ATOM 703 C C . GLN A 1 87 ? 1.431 -2.778 7.427 1.00 96.94 87 GLN A C 1
ATOM 705 O O . GLN A 1 87 ? 2.229 -3.016 6.517 1.00 96.94 87 GLN A O 1
ATOM 710 N N . LYS A 1 88 ? 0.243 -2.216 7.165 1.00 96.75 88 LYS A N 1
ATOM 711 C CA . LYS A 1 88 ? -0.125 -1.756 5.819 1.00 96.75 88 LYS A CA 1
ATOM 712 C C . LYS A 1 88 ? 0.671 -0.526 5.398 1.00 96.75 88 LYS A C 1
ATOM 714 O O . LYS A 1 88 ? 1.067 -0.484 4.234 1.00 96.75 88 LYS A O 1
ATOM 719 N N . ASP A 1 89 ? 0.956 0.413 6.299 1.00 97.31 89 ASP A N 1
ATOM 720 C CA . ASP A 1 89 ? 1.838 1.547 5.996 1.00 97.31 89 ASP A CA 1
ATOM 721 C C . ASP A 1 89 ? 3.237 1.074 5.596 1.00 97.31 89 ASP A C 1
ATOM 723 O O . ASP A 1 89 ? 3.764 1.522 4.576 1.00 97.31 89 ASP A O 1
ATOM 727 N N . ASP A 1 90 ? 3.800 0.117 6.337 1.00 97.25 90 ASP A N 1
ATOM 728 C CA . ASP A 1 90 ? 5.125 -0.438 6.053 1.00 97.25 90 ASP A CA 1
ATOM 729 C C . ASP A 1 90 ? 5.173 -1.103 4.676 1.00 97.25 90 ASP A C 1
ATOM 731 O O . ASP A 1 90 ? 6.049 -0.814 3.853 1.00 97.25 90 ASP A O 1
ATOM 735 N N . VAL A 1 91 ? 4.194 -1.965 4.381 1.00 97.31 91 VAL A N 1
ATOM 736 C CA . VAL A 1 91 ? 4.107 -2.650 3.085 1.00 97.31 91 VAL A CA 1
ATOM 737 C C . VAL A 1 91 ? 3.921 -1.645 1.947 1.00 97.31 91 VAL A C 1
ATOM 739 O O . VAL A 1 91 ? 4.616 -1.741 0.933 1.00 97.31 91 VAL A O 1
ATOM 742 N N . ILE A 1 92 ? 3.038 -0.652 2.104 1.00 97.44 92 ILE A N 1
ATOM 743 C CA . ILE A 1 92 ? 2.857 0.420 1.113 1.00 97.44 92 ILE A CA 1
ATOM 744 C C . ILE A 1 92 ? 4.173 1.184 0.918 1.00 97.44 92 ILE A C 1
ATOM 746 O O . ILE A 1 92 ? 4.572 1.439 -0.221 1.00 97.44 92 ILE A O 1
ATOM 750 N N . GLY A 1 93 ? 4.883 1.504 2.001 1.00 97.25 93 GLY A N 1
ATOM 751 C CA . GLY A 1 93 ? 6.178 2.178 1.977 1.00 97.25 93 GLY A CA 1
ATOM 752 C C . GLY A 1 93 ? 7.225 1.414 1.167 1.00 97.25 93 GLY A C 1
ATOM 753 O O . GLY A 1 93 ? 7.839 1.982 0.257 1.00 97.25 93 GLY A O 1
ATOM 754 N N . ILE A 1 94 ? 7.377 0.112 1.422 1.00 96.75 94 ILE A N 1
ATOM 755 C CA . ILE A 1 94 ? 8.283 -0.772 0.671 1.00 96.75 94 ILE A CA 1
ATOM 756 C C . ILE A 1 94 ? 7.919 -0.772 -0.818 1.00 96.75 94 ILE A C 1
ATOM 758 O O . ILE A 1 94 ? 8.778 -0.593 -1.683 1.00 96.75 94 ILE A O 1
ATOM 762 N N . MET A 1 95 ? 6.635 -0.906 -1.143 1.00 96.69 95 MET A N 1
ATOM 763 C CA . MET A 1 95 ? 6.183 -0.954 -2.532 1.00 96.69 95 MET A CA 1
ATOM 764 C C . MET A 1 95 ? 6.384 0.366 -3.280 1.00 96.69 95 MET A C 1
ATOM 766 O O . MET A 1 95 ? 6.724 0.359 -4.466 1.00 96.69 95 MET A O 1
ATOM 770 N N . ARG A 1 96 ? 6.244 1.511 -2.601 1.00 97.44 96 ARG A N 1
ATOM 771 C CA . ARG A 1 96 ? 6.578 2.823 -3.178 1.00 97.44 96 ARG A CA 1
ATOM 772 C C . ARG A 1 96 ? 8.062 2.923 -3.513 1.00 97.44 96 ARG A C 1
ATOM 774 O O . ARG A 1 96 ? 8.406 3.439 -4.577 1.00 97.44 96 ARG A O 1
ATOM 781 N N . GLN A 1 97 ? 8.937 2.400 -2.653 1.00 96.44 97 GLN A N 1
ATOM 782 C CA . GLN A 1 97 ? 10.373 2.336 -2.939 1.00 96.44 97 GLN A CA 1
ATOM 783 C C . GLN A 1 97 ? 10.661 1.437 -4.147 1.00 96.44 97 GLN A C 1
ATOM 785 O O . GLN A 1 97 ? 11.458 1.809 -5.012 1.00 96.44 97 GLN A O 1
ATOM 790 N N . GLU A 1 98 ? 9.986 0.289 -4.259 1.00 95.12 98 GLU A N 1
ATOM 791 C CA . GLU A 1 98 ? 10.116 -0.590 -5.424 1.00 95.12 98 GLU A CA 1
ATOM 792 C C . GLU A 1 98 ? 9.673 0.105 -6.721 1.00 95.12 98 GLU A C 1
ATOM 794 O O . GLU A 1 98 ? 10.430 0.091 -7.698 1.00 95.12 98 GLU A O 1
ATOM 799 N N . ALA A 1 99 ? 8.513 0.771 -6.721 1.00 95.75 99 ALA A N 1
ATOM 800 C CA . ALA A 1 99 ? 7.997 1.522 -7.868 1.00 95.75 99 ALA A CA 1
ATOM 801 C C . ALA A 1 99 ? 8.923 2.684 -8.270 1.00 95.75 99 ALA A C 1
ATOM 803 O O . ALA A 1 99 ? 9.225 2.866 -9.450 1.00 95.75 99 ALA A O 1
ATOM 804 N N . ALA A 1 100 ? 9.461 3.426 -7.296 1.00 95.00 100 ALA A N 1
ATOM 805 C CA . ALA A 1 100 ? 10.445 4.480 -7.549 1.00 95.00 100 ALA A CA 1
ATOM 806 C C . ALA A 1 100 ? 11.773 3.917 -8.092 1.00 95.00 100 ALA A C 1
ATOM 808 O O . ALA A 1 100 ? 12.428 4.528 -8.940 1.00 95.00 100 ALA A O 1
ATOM 809 N N . SER A 1 101 ? 12.192 2.731 -7.633 1.00 93.50 101 SER A N 1
ATOM 810 C CA . SER A 1 101 ? 13.377 2.054 -8.174 1.00 93.50 101 SER A CA 1
ATOM 811 C C . SER A 1 101 ? 13.180 1.665 -9.641 1.00 93.50 101 SER A C 1
ATOM 813 O O . SER A 1 101 ? 14.102 1.798 -10.448 1.00 93.50 101 SER A O 1
ATOM 815 N N . LEU A 1 102 ? 11.974 1.216 -9.993 1.00 93.25 102 LEU A N 1
ATOM 816 C CA . LEU A 1 102 ? 11.621 0.815 -11.346 1.00 93.25 102 LEU A CA 1
ATOM 817 C C . LEU A 1 102 ? 11.512 2.019 -12.280 1.00 93.25 102 LEU A C 1
ATOM 819 O O . LEU A 1 102 ? 12.019 1.964 -13.396 1.00 93.25 102 LEU A O 1
ATOM 823 N N . GLU A 1 103 ? 10.953 3.125 -11.799 1.00 92.81 103 GLU A N 1
ATOM 824 C CA . GLU A 1 103 ? 10.910 4.399 -12.516 1.00 92.81 103 GLU A CA 1
ATOM 825 C C . GLU A 1 103 ? 12.312 4.867 -12.925 1.00 92.81 103 GLU A C 1
ATOM 827 O O . GLU A 1 103 ? 12.571 5.145 -14.097 1.00 92.81 103 GLU A O 1
ATOM 832 N N . LYS A 1 104 ? 13.264 4.849 -11.982 1.00 91.25 104 LYS A N 1
ATOM 833 C CA . LYS A 1 104 ? 14.667 5.196 -12.257 1.00 91.25 104 LYS A CA 1
ATOM 834 C C . LYS A 1 104 ? 15.283 4.298 -13.333 1.00 91.25 104 LYS A C 1
ATOM 836 O O . LYS A 1 104 ? 16.070 4.785 -14.142 1.00 91.25 104 LYS A O 1
ATOM 841 N N . LEU A 1 105 ? 14.946 3.006 -13.355 1.00 89.62 105 LEU A N 1
ATOM 842 C CA . LEU A 1 105 ? 15.420 2.068 -14.380 1.00 89.62 105 LEU A CA 1
ATOM 843 C C . LEU A 1 105 ? 14.771 2.323 -15.745 1.00 89.62 105 LEU A C 1
ATOM 845 O O . LEU A 1 105 ? 15.454 2.242 -16.763 1.00 89.62 105 LEU A O 1
ATOM 849 N N . LEU A 1 106 ? 13.481 2.661 -15.770 1.00 88.19 106 LEU A N 1
ATOM 850 C CA . LEU A 1 106 ? 12.747 2.987 -16.993 1.00 88.19 106 LEU A CA 1
ATOM 851 C C . LEU A 1 106 ? 13.258 4.281 -17.639 1.00 88.19 106 LEU A C 1
ATOM 853 O O . LEU A 1 106 ? 13.388 4.331 -18.859 1.00 88.19 106 LEU A O 1
ATOM 857 N N . ILE A 1 107 ? 13.603 5.297 -16.839 1.00 84.81 107 ILE A N 1
ATOM 858 C CA . ILE A 1 107 ? 14.207 6.552 -17.323 1.00 84.81 107 ILE A CA 1
ATOM 859 C C . ILE A 1 107 ? 15.616 6.304 -17.876 1.00 84.81 107 ILE A C 1
ATOM 861 O O . ILE A 1 107 ? 15.982 6.841 -18.918 1.00 84.81 107 ILE A O 1
ATOM 865 N N . LYS A 1 108 ? 16.408 5.474 -17.187 1.00 80.50 108 LYS A N 1
ATOM 866 C CA . LYS A 1 108 ? 17.798 5.165 -17.555 1.00 80.50 108 LYS A CA 1
ATOM 867 C C . LYS A 1 108 ? 17.931 4.121 -18.662 1.00 80.50 108 LYS A C 1
ATOM 869 O O . LYS A 1 108 ? 19.056 3.711 -18.937 1.00 80.50 108 LYS A O 1
ATOM 874 N N . TYR A 1 109 ? 16.838 3.655 -19.271 1.00 72.31 109 TYR A N 1
ATOM 875 C CA . TYR A 1 109 ? 16.905 2.598 -20.275 1.00 72.31 109 TYR A CA 1
ATOM 876 C C . TYR A 1 109 ? 17.783 3.017 -21.464 1.00 72.31 109 TYR A C 1
ATOM 878 O O . TYR A 1 109 ? 17.375 3.761 -22.355 1.00 72.31 109 TYR A O 1
ATOM 886 N N . MET A 1 110 ? 19.006 2.496 -21.466 1.00 60.00 110 MET A N 1
ATOM 887 C CA . MET A 1 110 ? 19.884 2.406 -22.623 1.00 60.00 110 MET A CA 1
ATOM 888 C C . MET A 1 110 ? 19.554 1.086 -23.327 1.00 60.00 110 MET A C 1
ATOM 890 O O . MET A 1 110 ? 19.041 0.180 -22.682 1.00 60.00 110 MET A O 1
ATOM 894 N N . HIS A 1 111 ? 19.801 0.977 -24.633 1.00 65.56 111 HIS A N 1
ATOM 895 C CA . HIS A 1 111 ? 19.425 -0.139 -25.522 1.00 65.56 111 HIS A CA 1
ATOM 896 C C . HIS A 1 111 ? 20.036 -1.530 -25.178 1.00 65.56 111 HIS A C 1
ATOM 898 O O . HIS A 1 111 ? 20.365 -2.303 -26.072 1.00 65.56 111 HIS A O 1
ATOM 904 N N . ASP A 1 112 ? 20.187 -1.866 -23.899 1.00 76.19 112 ASP A N 1
ATOM 905 C CA . ASP A 1 112 ? 20.652 -3.137 -23.368 1.00 76.19 112 ASP A CA 1
ATOM 906 C C . ASP A 1 112 ? 19.479 -4.110 -23.134 1.00 76.19 112 ASP A C 1
ATOM 908 O O . ASP A 1 112 ? 18.479 -3.813 -22.466 1.00 76.19 112 ASP A O 1
ATOM 912 N N . GLU A 1 113 ? 19.603 -5.310 -23.697 1.00 75.06 113 GLU A N 1
ATOM 913 C CA . GLU A 1 113 ? 18.606 -6.375 -23.589 1.00 75.06 113 GLU A CA 1
ATOM 914 C C . GLU A 1 113 ? 18.546 -6.968 -22.168 1.00 75.06 113 GLU A C 1
ATOM 916 O O . GLU A 1 113 ? 17.467 -7.354 -21.703 1.00 75.06 113 GLU A O 1
ATOM 921 N N . GLY A 1 114 ? 19.678 -7.002 -21.450 1.00 80.81 114 GLY A N 1
ATOM 922 C CA . GLY A 1 114 ? 19.750 -7.497 -20.071 1.00 80.81 114 GLY A CA 1
ATOM 923 C C . GLY A 1 114 ? 18.922 -6.638 -19.116 1.00 80.81 114 GLY A C 1
ATOM 924 O O . GLY A 1 114 ? 18.063 -7.141 -18.383 1.00 80.81 114 GLY A O 1
ATOM 925 N N . THR A 1 115 ? 19.096 -5.321 -19.212 1.00 84.19 115 THR A N 1
ATOM 926 C CA . THR A 1 115 ? 18.321 -4.322 -18.470 1.00 84.19 115 THR A CA 1
ATOM 927 C C . THR A 1 115 ? 16.820 -4.455 -18.740 1.00 84.19 115 THR A C 1
ATOM 929 O O . THR A 1 115 ? 16.017 -4.415 -17.805 1.00 84.19 115 THR A O 1
ATOM 932 N N . MET A 1 116 ? 16.416 -4.710 -19.991 1.00 85.50 116 MET A N 1
ATOM 933 C CA . MET A 1 116 ? 14.999 -4.886 -20.332 1.00 85.50 116 MET A CA 1
ATOM 934 C C . MET A 1 116 ? 14.371 -6.110 -19.649 1.00 85.50 116 MET A C 1
ATOM 936 O O . MET A 1 116 ? 13.242 -6.037 -19.156 1.00 85.50 116 MET A O 1
ATOM 940 N N . LYS A 1 117 ? 15.087 -7.241 -19.581 1.00 87.94 117 LYS A N 1
ATOM 941 C CA . LYS A 1 117 ? 14.608 -8.448 -18.881 1.00 87.94 117 LYS A CA 1
ATOM 942 C C . LYS A 1 117 ? 14.422 -8.185 -17.386 1.00 87.94 117 LYS A C 1
ATOM 944 O O . LYS A 1 117 ? 13.391 -8.562 -16.826 1.00 87.94 117 LYS A O 1
ATOM 949 N N . MET A 1 118 ? 15.367 -7.481 -16.761 1.00 89.62 118 MET A N 1
ATOM 950 C CA . MET A 1 118 ? 15.274 -7.087 -15.353 1.00 89.62 118 MET A CA 1
ATOM 951 C C . MET A 1 118 ? 14.075 -6.161 -15.089 1.00 89.62 118 MET A C 1
ATOM 953 O O . MET A 1 118 ? 13.321 -6.396 -14.143 1.00 89.62 118 MET A O 1
ATOM 957 N N . ILE A 1 119 ? 13.865 -5.145 -15.934 1.00 91.38 119 ILE A N 1
ATOM 958 C CA . ILE A 1 119 ? 12.715 -4.229 -15.845 1.00 91.38 119 ILE A CA 1
ATOM 959 C C . ILE A 1 119 ? 11.401 -5.013 -15.921 1.00 91.38 119 ILE A C 1
ATOM 961 O O . ILE A 1 119 ? 10.515 -4.822 -15.090 1.00 91.38 119 ILE A O 1
ATOM 965 N N . LEU A 1 120 ? 11.277 -5.938 -16.877 1.00 91.94 120 LEU A N 1
ATOM 966 C CA . LEU A 1 120 ? 10.067 -6.747 -17.033 1.00 91.94 120 LEU A CA 1
ATOM 967 C C . LEU A 1 120 ? 9.806 -7.656 -15.834 1.00 91.94 120 LEU A C 1
ATOM 969 O O . LEU A 1 120 ? 8.653 -7.821 -15.433 1.00 91.94 120 LEU A O 1
ATOM 973 N N . HIS A 1 121 ? 10.861 -8.229 -15.254 1.00 93.50 121 HIS A N 1
ATOM 974 C CA . HIS A 1 121 ? 10.748 -9.035 -14.047 1.00 93.50 121 HIS A CA 1
ATOM 975 C C . HIS A 1 121 ? 10.256 -8.195 -12.859 1.00 93.50 121 HIS A C 1
ATOM 977 O O . HIS A 1 121 ? 9.272 -8.567 -12.218 1.00 93.50 121 HIS A O 1
ATOM 983 N N . LYS A 1 122 ? 10.875 -7.030 -12.619 1.00 93.62 122 LYS A N 1
ATOM 984 C CA . LYS A 1 122 ? 10.464 -6.088 -11.566 1.00 93.62 122 LYS A CA 1
ATOM 985 C C . LYS A 1 122 ? 9.025 -5.609 -11.757 1.00 93.62 122 LYS A C 1
ATOM 987 O O . LYS A 1 122 ? 8.250 -5.673 -10.810 1.00 93.62 122 LYS A O 1
ATOM 992 N N . GLN A 1 123 ? 8.631 -5.235 -12.976 1.00 94.62 123 GLN A N 1
ATOM 993 C CA . GLN A 1 123 ? 7.250 -4.844 -13.273 1.00 94.62 123 GLN A CA 1
ATOM 994 C C . GLN A 1 123 ? 6.270 -5.985 -12.978 1.00 94.62 123 GLN A C 1
ATOM 996 O O . GLN A 1 123 ? 5.220 -5.772 -12.379 1.00 94.62 123 GLN A O 1
ATOM 1001 N N . LYS A 1 124 ? 6.584 -7.218 -13.397 1.00 95.88 124 LYS A N 1
ATOM 1002 C CA . LYS A 1 124 ? 5.713 -8.376 -13.150 1.00 95.88 124 LYS A CA 1
ATOM 1003 C C . LYS A 1 124 ? 5.537 -8.636 -11.654 1.00 95.88 124 LYS A C 1
ATOM 1005 O O . LYS A 1 124 ? 4.416 -8.920 -11.235 1.00 95.88 124 LYS A O 1
ATOM 1010 N N . LYS A 1 125 ? 6.620 -8.530 -10.878 1.00 95.88 125 LYS A N 1
ATOM 1011 C CA . LYS A 1 125 ? 6.582 -8.636 -9.417 1.00 95.88 125 LYS A CA 1
ATOM 1012 C C . LYS A 1 125 ? 5.693 -7.538 -8.824 1.00 95.88 125 LYS A C 1
ATOM 1014 O O . LYS A 1 125 ? 4.701 -7.867 -8.185 1.00 95.88 125 LYS A O 1
ATOM 1019 N N . LEU A 1 126 ? 5.953 -6.273 -9.163 1.00 95.38 126 LEU A N 1
ATOM 1020 C CA . LEU A 1 126 ? 5.187 -5.124 -8.672 1.00 95.38 126 LEU A CA 1
ATOM 1021 C C . LEU A 1 126 ? 3.683 -5.267 -8.952 1.00 95.38 126 LEU A C 1
ATOM 1023 O O . LEU A 1 126 ? 2.869 -5.053 -8.061 1.00 95.38 126 LEU A O 1
ATOM 1027 N N . ARG A 1 127 ? 3.290 -5.709 -10.157 1.00 95.81 127 ARG A N 1
ATOM 1028 C CA . ARG A 1 127 ? 1.873 -5.967 -10.484 1.00 95.81 127 ARG A CA 1
ATOM 1029 C C . ARG A 1 127 ? 1.244 -7.032 -9.584 1.00 95.81 127 ARG A C 1
ATOM 1031 O O . ARG A 1 127 ? 0.099 -6.878 -9.163 1.00 95.81 127 ARG A O 1
ATOM 1038 N N . LYS A 1 128 ? 1.961 -8.132 -9.335 1.00 97.38 128 LYS A N 1
ATOM 1039 C CA . LYS A 1 128 ? 1.473 -9.218 -8.476 1.00 97.38 128 LYS A CA 1
ATOM 1040 C C . LYS A 1 128 ? 1.290 -8.713 -7.048 1.00 97.38 128 LYS A C 1
ATOM 1042 O O . LYS A 1 128 ? 0.228 -8.923 -6.468 1.00 97.38 128 LYS A O 1
ATOM 1047 N N . ASP A 1 129 ? 2.298 -8.029 -6.529 1.00 96.56 129 ASP A N 1
ATOM 1048 C CA . ASP A 1 129 ? 2.315 -7.564 -5.149 1.00 96.56 129 ASP A CA 1
ATOM 1049 C C . ASP A 1 129 ? 1.249 -6.479 -4.933 1.00 96.56 129 ASP A C 1
ATOM 1051 O O . ASP A 1 129 ? 0.528 -6.526 -3.941 1.00 96.56 129 ASP A O 1
ATOM 1055 N N . LEU A 1 130 ? 1.023 -5.594 -5.917 1.00 97.12 130 LEU A N 1
ATOM 1056 C CA . LEU A 1 130 ? -0.047 -4.583 -5.864 1.00 97.12 130 LEU A CA 1
ATOM 1057 C C . LEU A 1 130 ? -1.425 -5.209 -5.815 1.00 97.12 130 LEU A C 1
ATOM 1059 O O . LEU A 1 130 ? -2.276 -4.769 -5.048 1.00 97.12 130 LEU A O 1
ATOM 1063 N N . LYS A 1 131 ? -1.648 -6.248 -6.622 1.00 97.38 131 LYS A N 1
ATOM 1064 C CA . LYS A 1 131 ? -2.919 -6.966 -6.608 1.00 97.38 131 LYS A CA 1
ATOM 1065 C C . LYS A 1 131 ? -3.173 -7.594 -5.238 1.00 97.38 131 LYS A C 1
ATOM 1067 O O . LYS A 1 131 ? -4.283 -7.491 -4.728 1.00 97.38 131 LYS A O 1
ATOM 1072 N N . LEU A 1 132 ? -2.162 -8.234 -4.651 1.00 97.12 132 LEU A N 1
ATOM 1073 C CA . LEU A 1 132 ? -2.284 -8.856 -3.331 1.00 97.12 132 LEU A CA 1
ATOM 1074 C C . LEU A 1 132 ? -2.518 -7.814 -2.235 1.00 97.12 132 LEU A C 1
ATOM 1076 O O . LEU A 1 132 ? -3.407 -8.004 -1.409 1.00 97.12 132 LEU A O 1
ATOM 1080 N N . LEU A 1 133 ? -1.780 -6.702 -2.263 1.00 97.12 133 LEU A N 1
ATOM 1081 C CA . LEU A 1 133 ? -1.969 -5.598 -1.330 1.00 97.12 133 LEU A CA 1
ATOM 1082 C C . LEU A 1 133 ? -3.383 -5.014 -1.432 1.00 97.12 133 LEU A C 1
ATOM 1084 O O . LEU A 1 133 ? -4.036 -4.846 -0.408 1.00 97.12 133 LEU A O 1
ATOM 1088 N N . ALA A 1 134 ? -3.872 -4.744 -2.644 1.00 96.31 134 ALA A N 1
ATOM 1089 C CA . ALA A 1 134 ? -5.199 -4.169 -2.855 1.00 96.31 134 ALA A CA 1
ATOM 1090 C C . ALA A 1 134 ? -6.322 -5.089 -2.349 1.00 96.31 134 ALA A C 1
ATOM 1092 O O . ALA A 1 134 ? -7.258 -4.613 -1.711 1.00 96.31 134 ALA A O 1
ATOM 1093 N N . ILE A 1 135 ? -6.210 -6.403 -2.582 1.00 97.50 135 ILE A N 1
ATOM 1094 C CA . ILE A 1 135 ? -7.157 -7.394 -2.046 1.00 97.50 135 ILE A CA 1
ATOM 1095 C C . ILE A 1 135 ? -7.109 -7.385 -0.516 1.00 97.50 135 ILE A C 1
ATOM 1097 O O . ILE A 1 135 ? -8.133 -7.176 0.127 1.00 97.50 135 ILE A O 1
ATOM 1101 N N . ALA A 1 136 ? -5.915 -7.520 0.067 1.00 96.19 136 ALA A N 1
ATOM 1102 C CA . ALA A 1 136 ? -5.750 -7.542 1.517 1.00 96.19 136 ALA A CA 1
ATOM 1103 C C . ALA A 1 136 ? -6.245 -6.247 2.186 1.00 96.19 136 ALA A C 1
ATOM 1105 O O . ALA A 1 136 ? -6.781 -6.288 3.291 1.00 96.19 136 ALA A O 1
ATOM 1106 N N . PHE A 1 137 ? -6.071 -5.097 1.530 1.00 96.81 137 PHE A N 1
ATOM 1107 C CA . PHE A 1 137 ? -6.562 -3.812 2.018 1.00 96.81 137 PHE A CA 1
ATOM 1108 C C . PHE A 1 137 ? -8.089 -3.707 1.928 1.00 96.81 137 PHE A C 1
ATOM 1110 O O . PHE A 1 137 ? -8.729 -3.252 2.872 1.00 96.81 137 PHE A O 1
ATOM 1117 N N . SER A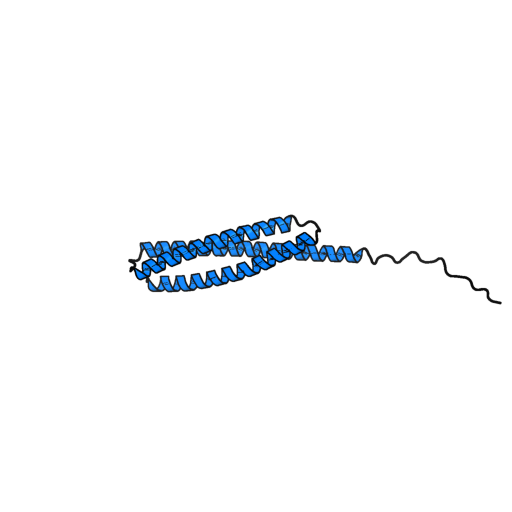 1 138 ? -8.690 -4.177 0.831 1.00 96.75 138 SER A N 1
ATOM 1118 C CA . SER A 1 138 ? -10.147 -4.246 0.695 1.00 96.75 138 SER A CA 1
ATOM 1119 C C . SER A 1 138 ? -10.771 -5.125 1.782 1.00 96.75 138 SER A C 1
ATOM 1121 O O . SER A 1 138 ? -11.741 -4.712 2.415 1.00 96.75 138 SER A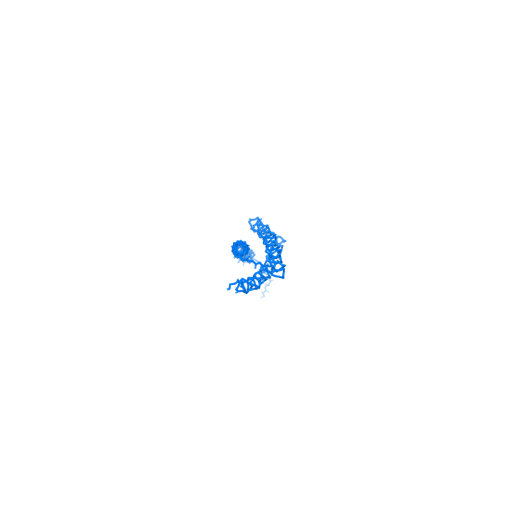 O 1
ATOM 1123 N N . ASP A 1 139 ? -10.193 -6.299 2.042 1.00 97.00 139 ASP A N 1
ATOM 1124 C CA . ASP A 1 139 ? -10.664 -7.216 3.086 1.00 97.00 139 ASP A CA 1
ATOM 1125 C C . ASP A 1 139 ? -10.543 -6.594 4.482 1.00 97.00 139 ASP A C 1
ATOM 1127 O O . ASP A 1 139 ? -11.472 -6.687 5.286 1.00 97.00 139 ASP A O 1
ATOM 1131 N N . LEU A 1 140 ? -9.419 -5.924 4.765 1.00 97.00 140 LEU A N 1
ATOM 1132 C CA . LEU A 1 140 ? -9.225 -5.178 6.009 1.00 97.00 140 LEU A CA 1
ATOM 1133 C C . LEU A 1 140 ? -10.293 -4.093 6.172 1.00 97.00 140 LEU A C 1
ATOM 1135 O O . LEU A 1 140 ? -10.892 -3.993 7.237 1.00 97.00 140 LEU A O 1
ATOM 1139 N N . ARG A 1 141 ? -10.574 -3.323 5.115 1.00 96.94 141 ARG A N 1
ATOM 1140 C CA . ARG A 1 141 ? -11.569 -2.246 5.144 1.00 96.94 141 ARG A CA 1
ATOM 1141 C C . ARG A 1 141 ? -12.978 -2.767 5.416 1.00 96.94 141 ARG A C 1
ATOM 1143 O O . ARG A 1 141 ? -13.701 -2.165 6.201 1.00 96.94 141 ARG A O 1
ATOM 1150 N N . VAL A 1 142 ? -13.368 -3.880 4.790 1.00 97.31 142 VAL A N 1
ATOM 1151 C CA . VAL A 1 142 ? -14.679 -4.509 5.029 1.00 97.31 142 VAL A CA 1
ATOM 1152 C C . VAL A 1 142 ? -14.804 -4.952 6.486 1.00 97.31 142 VAL A C 1
ATOM 1154 O O . VAL A 1 142 ? -15.790 -4.619 7.136 1.00 97.31 142 VAL A O 1
ATOM 1157 N N . LYS A 1 143 ? -13.789 -5.645 7.018 1.00 96.81 143 LYS A N 1
ATOM 1158 C CA . LYS A 1 143 ? -13.774 -6.086 8.422 1.00 96.81 143 LYS A CA 1
ATOM 1159 C C . LYS A 1 143 ? -13.820 -4.905 9.389 1.00 96.81 143 LYS A C 1
ATOM 1161 O O . LYS A 1 143 ? -14.612 -4.914 10.325 1.00 96.81 143 LYS A O 1
ATOM 1166 N N . PHE A 1 144 ? -13.011 -3.883 9.119 1.00 97.12 144 PHE A N 1
ATOM 1167 C CA . PHE A 1 144 ? -12.954 -2.664 9.913 1.00 97.12 144 PHE A CA 1
ATOM 1168 C C . PHE A 1 144 ? -14.308 -1.958 9.955 1.00 97.12 144 PHE A C 1
ATOM 1170 O O . PHE A 1 144 ? -14.785 -1.623 11.032 1.00 97.12 144 PHE A O 1
ATOM 1177 N N . ASN A 1 145 ? -14.954 -1.767 8.802 1.00 95.81 145 ASN A N 1
ATOM 1178 C CA . ASN A 1 145 ? -16.268 -1.132 8.751 1.00 95.81 145 ASN A CA 1
ATOM 1179 C C . ASN A 1 145 ? -17.309 -1.930 9.536 1.00 95.81 145 ASN A C 1
ATOM 1181 O O . ASN A 1 145 ? -18.027 -1.333 10.328 1.00 95.81 145 ASN A O 1
ATOM 1185 N N . GLY A 1 146 ? -17.327 -3.258 9.385 1.00 95.94 146 GLY A N 1
ATOM 1186 C CA . GLY A 1 146 ? -18.216 -4.110 10.172 1.00 95.94 146 GLY A CA 1
ATOM 1187 C C . GLY A 1 146 ? -17.964 -3.979 11.674 1.00 95.94 146 GLY A C 1
ATOM 1188 O O . GLY A 1 146 ? -18.910 -3.896 12.442 1.00 95.94 146 GLY A O 1
ATOM 1189 N N . PHE A 1 147 ? -16.700 -3.888 12.102 1.00 95.00 147 PHE A N 1
ATOM 1190 C CA . PHE A 1 147 ? -16.366 -3.626 13.503 1.00 95.00 147 PHE A CA 1
ATOM 1191 C C . PHE A 1 147 ? -16.882 -2.262 13.978 1.00 95.00 147 PHE A C 1
ATOM 1193 O O . PHE A 1 147 ? -17.556 -2.208 15.001 1.00 95.00 147 PHE A O 1
ATOM 1200 N N . ILE A 1 148 ? -16.629 -1.181 13.236 1.00 94.12 148 ILE A N 1
ATOM 1201 C CA . ILE A 1 148 ? -17.111 0.161 13.601 1.00 94.12 148 ILE A CA 1
ATOM 1202 C C . ILE A 1 148 ? -18.641 0.207 13.679 1.00 94.12 148 ILE A C 1
ATOM 1204 O O . ILE A 1 148 ? -19.179 0.806 14.601 1.00 94.12 148 ILE A O 1
ATOM 1208 N N . GLU A 1 149 ? -19.348 -0.460 12.767 1.00 92.50 149 GLU A N 1
ATOM 1209 C CA . GLU A 1 149 ? -20.814 -0.566 12.804 1.00 92.50 149 GLU A CA 1
ATOM 1210 C C . GLU A 1 149 ? -21.330 -1.267 14.066 1.00 92.50 149 GLU A C 1
ATOM 1212 O O . GLU A 1 149 ? -22.439 -0.979 14.491 1.00 92.50 149 GLU A O 1
ATOM 1217 N N . THR A 1 150 ? -20.545 -2.149 14.698 1.00 91.25 150 THR A N 1
ATOM 1218 C CA . THR A 1 150 ? -20.940 -2.766 15.980 1.00 91.25 150 THR A CA 1
ATOM 1219 C C . THR A 1 150 ? -20.765 -1.856 17.197 1.00 91.25 150 THR A C 1
ATOM 1221 O O . THR A 1 150 ? -21.194 -2.228 18.288 1.00 91.25 150 THR A O 1
ATOM 1224 N N . LEU A 1 151 ? -20.097 -0.707 17.042 1.00 86.25 151 LEU A N 1
ATOM 1225 C CA . LEU A 1 151 ? -19.839 0.236 18.136 1.00 86.25 151 LEU A CA 1
ATOM 1226 C C . LEU A 1 151 ? -20.936 1.301 18.290 1.00 86.25 151 LEU A C 1
ATOM 1228 O O . LEU A 1 151 ? -20.992 1.937 19.341 1.00 86.25 151 LEU A O 1
ATOM 1232 N N . TYR A 1 152 ? -21.787 1.482 17.274 1.00 78.31 152 TYR A N 1
ATOM 1233 C CA . TYR A 1 152 ? -22.907 2.433 17.248 1.00 78.31 152 TYR A CA 1
ATOM 1234 C C . TYR A 1 152 ? -24.252 1.701 17.319 1.00 78.31 152 TYR A C 1
ATOM 1236 O O . TYR A 1 152 ? -25.186 2.262 17.936 1.00 78.31 152 TYR A O 1
#